Protein AF-A0A1P8YI80-F1 (afdb_monomer_lite)

pLDDT: mean 73.16, std 16.66, range [46.72, 96.31]

Foldseek 3Di:
DDDDDDDPPDPPPPVVVVVVVVVVVVVVVVVVVVVVVVVVVVVVVVVVVVVVVVVPPPDPPPDPVVVVLVVVLVVLVVCVVVVVDDPVRSVVVNVVSVD

Structure (mmCIF, N/CA/C/O backbone):
data_AF-A0A1P8YI80-F1
#
_entry.id   AF-A0A1P8YI80-F1
#
loop_
_atom_site.group_PDB
_atom_site.id
_atom_site.type_symbol
_atom_site.label_atom_id
_atom_site.label_alt_id
_atom_site.label_comp_id
_atom_site.label_asym_id
_atom_site.label_entity_id
_atom_site.label_seq_id
_atom_site.pdbx_PDB_ins_code
_atom_site.Cartn_x
_atom_site.Cartn_y
_atom_site.Cartn_z
_atom_site.occupancy
_atom_site.B_iso_or_equiv
_atom_site.auth_seq_id
_atom_site.auth_comp_id
_atom_site.auth_asym_id
_atom_site.auth_atom_id
_atom_site.pdbx_PDB_model_num
ATOM 1 N N . MET A 1 1 ? 52.358 11.556 -97.126 1.00 49.06 1 MET A N 1
ATOM 2 C CA . MET A 1 1 ? 53.425 11.743 -96.123 1.00 49.06 1 MET A CA 1
ATOM 3 C C . MET A 1 1 ? 52.806 12.350 -94.881 1.00 49.06 1 MET A C 1
ATOM 5 O O . MET A 1 1 ? 52.317 13.470 -94.930 1.00 49.06 1 MET A O 1
ATOM 9 N N . LEU A 1 2 ? 52.734 11.538 -93.829 1.00 51.19 2 LEU A N 1
ATOM 10 C CA . LEU A 1 2 ? 52.244 11.874 -92.495 1.00 51.19 2 LEU A CA 1
ATOM 11 C C . LEU A 1 2 ? 53.157 12.935 -91.865 1.00 51.19 2 LEU A C 1
ATOM 13 O O . LEU A 1 2 ? 54.348 12.691 -91.695 1.00 51.19 2 LEU A O 1
ATOM 17 N N . GLY A 1 3 ? 52.593 14.089 -91.515 1.00 53.12 3 GLY A N 1
ATOM 18 C CA . GLY A 1 3 ? 53.289 15.174 -90.827 1.00 53.12 3 GLY A CA 1
ATOM 19 C C . GLY A 1 3 ? 52.774 15.350 -89.402 1.00 53.12 3 GLY A C 1
ATOM 20 O O . GLY A 1 3 ? 51.797 16.051 -89.180 1.00 53.12 3 GLY A O 1
ATOM 21 N N . THR A 1 4 ? 53.436 14.673 -88.462 1.00 60.62 4 THR A N 1
ATOM 22 C CA . THR A 1 4 ? 53.751 15.129 -87.093 1.00 60.62 4 THR A CA 1
ATOM 23 C C . THR A 1 4 ? 52.708 15.964 -86.334 1.00 60.62 4 THR A C 1
ATOM 25 O O . THR A 1 4 ? 52.781 17.192 -86.307 1.00 60.62 4 THR A O 1
ATOM 28 N N . VAL A 1 5 ? 51.846 15.297 -85.561 1.00 55.81 5 VAL A N 1
ATOM 29 C CA . VAL A 1 5 ? 51.143 15.927 -84.431 1.00 55.81 5 VAL A CA 1
ATOM 30 C C . VAL A 1 5 ? 51.529 15.196 -83.151 1.00 55.81 5 VAL A C 1
ATOM 32 O O . VAL A 1 5 ? 50.961 14.165 -82.815 1.00 55.81 5 VAL A O 1
ATOM 35 N N . ALA A 1 6 ? 52.540 15.703 -82.450 1.00 54.22 6 ALA A N 1
ATOM 36 C CA . ALA A 1 6 ? 52.836 15.308 -81.077 1.00 54.22 6 ALA A CA 1
ATOM 37 C C . ALA A 1 6 ? 53.751 16.356 -80.441 1.00 54.22 6 ALA A C 1
ATOM 39 O O . ALA A 1 6 ? 54.898 16.444 -80.877 1.00 54.22 6 ALA A O 1
ATOM 40 N N . ARG A 1 7 ? 53.276 17.102 -79.417 1.00 57.28 7 ARG A N 1
ATOM 41 C CA . ARG A 1 7 ? 54.088 17.405 -78.205 1.00 57.28 7 ARG A CA 1
ATOM 42 C C . ARG A 1 7 ? 53.511 18.253 -77.053 1.00 57.28 7 ARG A C 1
ATOM 44 O O . ARG A 1 7 ? 54.288 18.569 -76.161 1.00 57.28 7 ARG A O 1
ATOM 51 N N . THR A 1 8 ? 52.224 18.587 -76.942 1.00 56.31 8 THR A N 1
ATOM 52 C CA . THR A 1 8 ? 51.795 19.544 -75.883 1.00 56.31 8 THR A CA 1
ATOM 53 C C . THR A 1 8 ? 50.628 19.101 -74.999 1.00 56.31 8 THR A C 1
ATOM 55 O O . THR A 1 8 ? 49.743 19.892 -74.696 1.00 56.31 8 THR A O 1
ATOM 58 N N . ALA A 1 9 ? 50.632 17.860 -74.507 1.00 59.78 9 ALA A N 1
ATOM 59 C CA . ALA A 1 9 ? 49.617 17.423 -73.541 1.00 59.78 9 ALA A CA 1
ATOM 60 C C . ALA A 1 9 ? 50.172 16.458 -72.483 1.00 59.78 9 ALA A C 1
ATOM 62 O O . ALA A 1 9 ? 49.712 15.329 -72.372 1.00 59.78 9 ALA A O 1
ATOM 63 N N . VAL A 1 10 ? 51.187 16.869 -71.714 1.00 55.66 10 VAL A N 1
ATOM 64 C CA . VAL A 1 10 ? 51.646 16.068 -70.551 1.00 55.66 10 VAL A CA 1
ATOM 65 C C . VAL A 1 10 ? 51.789 16.886 -69.259 1.00 55.66 10 VAL A C 1
ATOM 67 O O . VAL A 1 10 ? 51.836 16.314 -68.178 1.00 55.66 10 VAL A O 1
ATOM 70 N N . ILE A 1 11 ? 51.753 18.220 -69.300 1.00 54.22 11 ILE A N 1
ATOM 71 C CA . ILE A 1 11 ? 52.066 19.024 -68.100 1.00 54.22 11 ILE A CA 1
ATOM 72 C C . ILE A 1 11 ? 50.840 19.264 -67.186 1.00 54.22 11 ILE A C 1
ATOM 74 O O . ILE A 1 11 ? 50.999 19.584 -66.015 1.00 54.22 11 ILE A O 1
ATOM 78 N N . ALA A 1 12 ? 49.606 19.026 -67.644 1.00 55.66 12 ALA A N 1
ATOM 79 C CA . ALA A 1 12 ? 48.400 19.357 -66.868 1.00 55.66 12 ALA A CA 1
ATOM 80 C C . ALA A 1 12 ? 47.921 18.271 -65.869 1.00 55.66 12 ALA A C 1
ATOM 82 O O . ALA A 1 12 ? 46.998 18.514 -65.096 1.00 55.66 12 ALA A O 1
ATOM 83 N N . GLY A 1 13 ? 48.511 17.069 -65.865 1.00 49.66 13 GLY A N 1
ATOM 84 C CA . GLY A 1 13 ? 47.933 15.904 -65.170 1.00 49.66 13 GLY A CA 1
ATOM 85 C C . GLY A 1 13 ? 48.214 15.781 -63.665 1.00 49.66 13 GLY A C 1
ATOM 86 O O . GLY A 1 13 ? 47.484 15.084 -62.963 1.00 49.66 13 GLY A O 1
ATOM 87 N N . THR A 1 14 ? 49.248 16.437 -63.131 1.00 55.12 14 THR A N 1
ATOM 88 C CA . THR A 1 14 ? 49.692 16.202 -61.740 1.00 55.12 14 THR A CA 1
ATOM 89 C C . THR A 1 14 ? 48.956 17.051 -60.701 1.00 55.12 14 THR A C 1
ATOM 91 O O . THR A 1 14 ? 48.876 16.650 -59.542 1.00 55.12 14 THR A O 1
ATOM 94 N N . ALA A 1 15 ? 48.335 18.167 -61.097 1.00 54.34 15 ALA A N 1
ATOM 95 C CA . ALA A 1 15 ? 47.505 18.978 -60.199 1.00 54.34 15 ALA A CA 1
ATOM 96 C C . ALA A 1 15 ? 46.161 18.297 -59.864 1.00 54.34 15 ALA A C 1
ATOM 98 O O . ALA A 1 15 ? 45.627 18.460 -58.766 1.00 54.34 15 ALA A O 1
ATOM 99 N N . GLN A 1 16 ? 45.639 17.479 -60.785 1.00 53.78 16 GLN A N 1
ATOM 100 C CA . GLN A 1 16 ? 44.347 16.803 -60.636 1.00 53.78 16 GLN A CA 1
ATOM 101 C C . GLN A 1 16 ? 44.441 15.494 -59.830 1.00 53.78 16 GLN A C 1
ATOM 103 O O . GLN A 1 16 ? 43.447 15.033 -59.272 1.00 53.78 16 GLN A O 1
ATOM 108 N N . ALA A 1 17 ? 45.639 14.910 -59.709 1.00 57.31 17 ALA A N 1
ATOM 109 C CA . ALA A 1 17 ? 45.872 13.718 -58.891 1.00 57.31 17 ALA A CA 1
ATOM 110 C C . ALA A 1 17 ? 45.834 14.032 -57.382 1.00 57.31 17 ALA A C 1
ATOM 112 O O . ALA A 1 17 ? 45.226 13.290 -56.609 1.00 57.31 17 ALA A O 1
ATOM 113 N N . THR A 1 18 ? 46.411 15.163 -56.963 1.00 56.19 18 THR A N 1
ATOM 114 C CA . THR A 1 18 ? 46.441 15.572 -55.549 1.00 56.19 18 THR A CA 1
ATOM 115 C C . THR A 1 18 ? 45.082 16.082 -55.064 1.00 56.19 18 THR A C 1
ATOM 117 O O . THR A 1 18 ? 44.670 15.746 -53.954 1.00 56.19 18 THR A O 1
ATOM 120 N N . SER A 1 19 ? 44.333 16.819 -55.892 1.00 60.28 19 SER A N 1
ATOM 121 C CA . SER A 1 19 ? 42.978 17.270 -55.539 1.00 60.28 19 SER A CA 1
ATOM 122 C C . SER A 1 19 ? 41.999 16.099 -55.404 1.00 60.28 19 SER A C 1
ATOM 124 O O . SER A 1 19 ? 41.196 16.070 -54.470 1.00 60.28 19 SER A O 1
ATOM 126 N N . ASN A 1 20 ? 42.121 15.075 -56.255 1.00 69.38 20 ASN A N 1
ATOM 127 C CA . ASN A 1 20 ? 41.311 13.862 -56.148 1.00 69.38 20 ASN A CA 1
ATOM 128 C C . ASN A 1 20 ? 41.701 13.011 -54.921 1.00 69.38 20 ASN A C 1
ATOM 130 O O . ASN A 1 20 ? 40.837 12.411 -54.282 1.00 69.38 20 ASN A O 1
ATOM 134 N N . ALA A 1 21 ? 42.985 12.994 -54.543 1.00 70.06 21 ALA A N 1
ATOM 135 C CA . ALA A 1 21 ? 43.457 12.322 -53.331 1.00 70.06 21 ALA A CA 1
ATOM 136 C C . ALA A 1 21 ? 42.972 13.018 -52.045 1.00 70.06 21 ALA A C 1
ATOM 138 O O . ALA A 1 21 ? 42.522 12.342 -51.118 1.00 70.06 21 ALA A O 1
ATOM 139 N N . MET A 1 22 ? 42.993 14.356 -51.994 1.00 75.50 22 MET A N 1
ATOM 140 C CA . MET A 1 22 ? 42.445 15.118 -50.864 1.00 75.50 22 MET A CA 1
ATOM 141 C C . MET A 1 22 ? 40.926 14.970 -50.756 1.00 75.50 22 MET A C 1
ATOM 143 O O . MET A 1 22 ? 40.426 14.798 -49.650 1.00 75.50 22 MET A O 1
ATOM 147 N N . ASN A 1 23 ? 40.206 14.951 -51.884 1.00 79.12 23 ASN A N 1
ATOM 148 C CA . ASN A 1 23 ? 38.761 14.715 -51.907 1.00 79.12 23 ASN A CA 1
ATOM 149 C C . ASN A 1 23 ? 38.395 13.302 -51.406 1.00 79.12 23 ASN A C 1
ATOM 151 O O . ASN A 1 23 ? 37.443 13.126 -50.654 1.00 79.12 23 ASN A O 1
ATOM 155 N N . ARG A 1 24 ? 39.187 12.275 -51.745 1.00 79.44 24 ARG A N 1
ATOM 156 C CA . ARG A 1 24 ? 39.002 10.928 -51.170 1.00 79.44 24 ARG A CA 1
ATOM 157 C C . ARG A 1 24 ? 39.309 10.892 -49.675 1.00 79.44 24 ARG A C 1
ATOM 159 O O . ARG A 1 24 ? 38.573 10.261 -48.925 1.00 79.44 24 ARG A O 1
ATOM 166 N N . ARG A 1 25 ? 40.357 11.590 -49.227 1.00 80.94 25 ARG A N 1
ATOM 167 C CA . ARG A 1 25 ? 40.728 11.674 -47.805 1.00 80.94 25 ARG A CA 1
ATOM 168 C C . ARG A 1 25 ? 39.665 12.406 -46.980 1.00 80.94 25 ARG A C 1
ATOM 170 O O . ARG A 1 25 ? 39.391 11.992 -45.855 1.00 80.94 25 ARG A O 1
ATOM 177 N N . SER A 1 26 ? 39.074 13.478 -47.513 1.00 82.88 26 SER A N 1
ATOM 178 C CA . SER A 1 26 ? 37.990 14.208 -46.850 1.00 82.88 26 SER A CA 1
ATOM 179 C C . SER A 1 26 ? 36.706 13.384 -46.807 1.00 82.88 26 SER A C 1
ATOM 181 O O . SER A 1 26 ? 36.089 13.316 -45.750 1.00 82.88 26 SER A O 1
ATOM 183 N N . GLN A 1 27 ? 36.353 12.685 -47.891 1.00 82.44 27 GLN A N 1
ATOM 184 C CA . GLN A 1 27 ? 35.210 11.765 -47.910 1.00 82.44 27 GLN A CA 1
ATOM 185 C C . GLN A 1 27 ? 35.387 10.599 -46.930 1.00 82.44 27 GLN A C 1
ATOM 187 O O . GLN A 1 27 ? 34.459 10.281 -46.195 1.00 82.44 27 GLN A O 1
ATOM 192 N N . GLN A 1 28 ? 36.585 10.011 -46.845 1.00 82.88 28 GLN A N 1
ATOM 193 C CA . GLN A 1 28 ? 36.890 8.975 -45.851 1.00 82.88 28 GLN A CA 1
ATOM 194 C C . GLN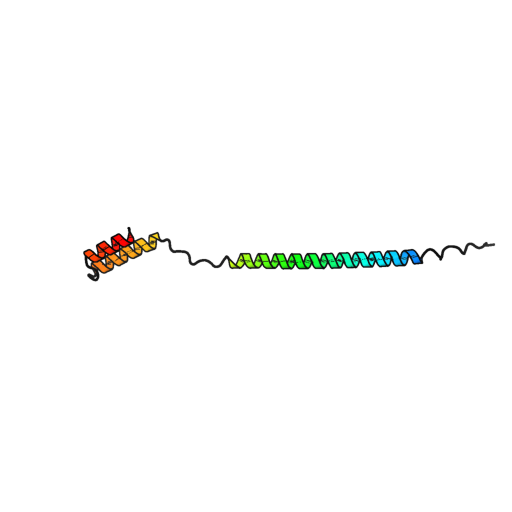 A 1 28 ? 36.771 9.507 -44.419 1.00 82.88 28 GLN A C 1
ATOM 196 O O . GLN A 1 28 ? 36.126 8.873 -43.594 1.00 82.88 28 GLN A O 1
ATOM 201 N N . LYS A 1 29 ? 37.316 10.698 -44.125 1.00 82.81 29 LYS A N 1
ATOM 202 C CA . LYS A 1 29 ? 37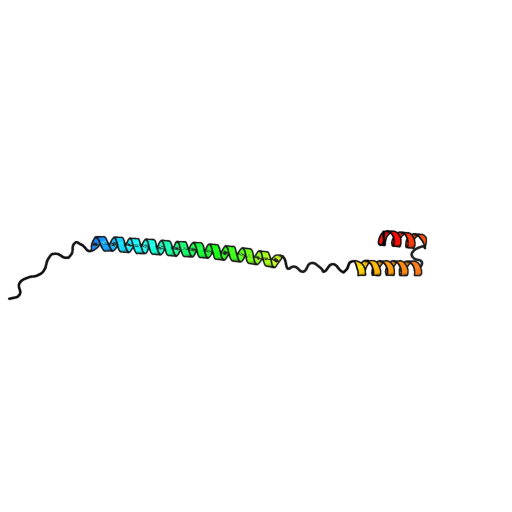.160 11.333 -42.803 1.00 82.81 29 LYS A CA 1
ATOM 203 C C . LYS A 1 29 ? 35.703 11.655 -42.470 1.00 82.81 29 LYS A C 1
ATOM 205 O O . LYS A 1 29 ? 35.329 11.532 -41.310 1.00 82.81 29 LYS A O 1
ATOM 210 N N . ALA A 1 30 ? 34.908 12.091 -43.446 1.00 85.06 30 ALA A N 1
ATOM 211 C CA . ALA A 1 30 ? 33.490 12.375 -43.247 1.00 85.06 30 ALA A CA 1
ATOM 212 C C . ALA A 1 30 ? 32.705 11.090 -42.954 1.00 85.06 30 ALA A C 1
ATOM 214 O O . ALA A 1 30 ? 31.948 11.058 -41.991 1.00 85.06 30 ALA A O 1
ATOM 215 N N . ALA A 1 31 ? 32.961 10.017 -43.709 1.00 83.38 31 ALA A N 1
ATOM 216 C CA . ALA A 1 31 ? 32.353 8.710 -43.475 1.00 83.38 31 ALA A CA 1
ATOM 217 C C . ALA A 1 31 ? 32.728 8.133 -42.099 1.00 83.38 31 ALA A C 1
ATOM 219 O O . ALA A 1 31 ? 31.876 7.595 -41.399 1.00 83.38 31 ALA A O 1
ATOM 220 N N . GLU A 1 32 ? 33.986 8.289 -41.680 1.00 82.88 32 GLU A N 1
ATOM 221 C CA . GLU A 1 32 ? 34.466 7.834 -40.371 1.00 82.88 32 GLU A CA 1
ATOM 222 C C . GLU A 1 32 ? 33.858 8.654 -39.219 1.00 82.88 32 GLU A C 1
ATOM 224 O O . GLU A 1 32 ? 33.461 8.092 -38.200 1.00 82.88 32 GLU A O 1
ATOM 229 N N . GLN A 1 33 ? 33.697 9.973 -39.397 1.00 80.00 33 GLN A N 1
ATOM 230 C CA . GLN A 1 33 ? 32.988 10.829 -38.437 1.00 80.00 33 GLN A CA 1
ATOM 231 C C . GLN A 1 33 ? 31.505 10.466 -38.331 1.00 80.00 33 GLN A C 1
ATOM 233 O O . GLN A 1 33 ? 30.985 10.389 -37.221 1.00 80.00 33 GLN A O 1
ATOM 238 N N . GLN A 1 34 ? 30.833 10.202 -39.454 1.00 81.69 34 GLN A N 1
ATOM 239 C CA . GLN A 1 34 ? 29.439 9.755 -39.455 1.00 81.69 34 GLN A CA 1
ATOM 240 C C . GLN A 1 34 ? 29.280 8.415 -38.736 1.00 81.69 34 GLN A C 1
ATOM 242 O O . GLN A 1 34 ? 28.432 8.301 -37.858 1.00 81.69 34 GLN A O 1
ATOM 247 N N . ALA A 1 35 ? 30.158 7.446 -39.011 1.00 79.31 35 ALA A N 1
ATOM 248 C CA . ALA A 1 35 ? 30.137 6.153 -38.332 1.00 79.31 35 ALA A CA 1
ATOM 249 C C . ALA A 1 35 ? 30.353 6.281 -36.812 1.00 79.31 35 ALA A C 1
ATOM 251 O O . ALA A 1 35 ? 29.724 5.563 -36.034 1.00 79.31 35 ALA A O 1
ATOM 252 N N . TYR A 1 36 ? 31.215 7.205 -36.375 1.00 81.81 36 TYR A N 1
ATOM 253 C CA . TYR A 1 36 ? 31.444 7.467 -34.953 1.00 81.81 36 TYR A CA 1
ATOM 254 C C . TYR A 1 36 ? 30.218 8.091 -34.267 1.00 81.81 36 TYR A C 1
ATOM 256 O O . TYR A 1 36 ? 29.845 7.674 -33.170 1.00 81.81 36 TYR A O 1
ATOM 264 N N . VAL A 1 37 ? 29.570 9.062 -34.921 1.00 82.38 37 VAL A N 1
ATOM 265 C CA . VAL A 1 37 ? 28.346 9.703 -34.412 1.00 82.38 37 VAL A CA 1
ATOM 266 C C . VAL A 1 37 ? 27.194 8.700 -34.334 1.00 82.38 37 VAL A C 1
ATOM 268 O O . VAL A 1 37 ? 26.529 8.628 -33.301 1.00 82.38 37 VAL A O 1
ATOM 271 N N . ASP A 1 38 ? 27.004 7.877 -35.367 1.00 79.00 38 ASP A N 1
ATOM 272 C CA . ASP A 1 38 ? 25.968 6.839 -35.382 1.00 79.00 38 ASP A CA 1
ATOM 273 C C . ASP A 1 38 ? 26.197 5.793 -34.280 1.00 79.00 38 ASP A C 1
ATOM 275 O O . ASP A 1 38 ? 25.255 5.382 -33.597 1.00 79.00 38 ASP A O 1
ATOM 279 N N . GLN A 1 39 ? 27.453 5.396 -34.040 1.00 73.12 39 GLN A N 1
ATOM 280 C CA . GLN A 1 39 ? 27.783 4.453 -32.971 1.00 73.12 39 GLN A CA 1
ATOM 281 C C . GLN A 1 39 ? 27.511 5.041 -31.575 1.00 73.12 39 GLN A C 1
ATOM 283 O O . GLN A 1 39 ? 26.976 4.339 -30.712 1.00 73.12 39 GLN A O 1
ATOM 288 N N . GLN A 1 40 ? 27.829 6.322 -31.351 1.00 73.38 40 GLN A N 1
ATOM 289 C CA . GLN A 1 40 ? 27.499 7.003 -30.093 1.00 73.38 40 GLN A CA 1
ATOM 290 C C . GLN A 1 40 ? 25.985 7.119 -29.883 1.00 73.38 40 GLN A C 1
ATOM 292 O O . GLN A 1 40 ? 25.502 6.842 -28.783 1.00 73.38 40 GLN A O 1
ATOM 297 N N . ALA A 1 41 ? 25.232 7.476 -30.926 1.00 73.81 41 ALA A N 1
ATOM 298 C CA . ALA A 1 41 ? 23.778 7.583 -30.852 1.00 73.81 41 ALA A CA 1
ATOM 299 C C . ALA A 1 41 ? 23.125 6.231 -30.509 1.00 73.81 41 ALA A C 1
ATOM 301 O O . ALA A 1 41 ? 22.266 6.163 -29.626 1.00 73.81 41 ALA A O 1
ATOM 302 N N . ALA A 1 42 ? 23.590 5.141 -31.128 1.00 71.75 42 ALA A N 1
ATOM 303 C CA . ALA A 1 42 ? 23.094 3.793 -30.854 1.00 71.75 42 ALA A CA 1
ATOM 304 C C . ALA A 1 42 ? 23.368 3.339 -29.406 1.00 71.75 42 ALA A C 1
ATOM 306 O O . ALA A 1 42 ? 22.493 2.750 -28.766 1.00 71.75 42 ALA A O 1
ATOM 307 N N . GLN A 1 43 ? 24.550 3.643 -28.856 1.00 68.62 43 GLN A N 1
ATOM 308 C CA . GLN A 1 43 ? 24.861 3.341 -27.453 1.00 68.62 43 GLN A CA 1
ATOM 309 C C . GLN A 1 43 ? 23.981 4.123 -26.476 1.00 68.62 43 GLN A C 1
ATOM 311 O O . GLN A 1 43 ? 23.509 3.557 -25.488 1.00 68.62 43 GLN A O 1
ATOM 316 N N . GLN A 1 44 ? 23.727 5.403 -26.753 1.00 65.25 44 GLN A N 1
ATOM 317 C CA . GLN A 1 44 ? 22.875 6.222 -25.893 1.00 65.25 44 GLN A CA 1
ATOM 318 C C . GLN A 1 44 ? 21.440 5.687 -25.866 1.00 65.25 44 GLN A C 1
ATOM 320 O O . GLN A 1 44 ? 20.844 5.561 -24.798 1.00 65.25 44 GLN A O 1
ATOM 325 N N . GLN A 1 45 ? 20.905 5.291 -27.021 1.00 63.59 45 GLN A N 1
ATOM 326 C CA . GLN A 1 45 ? 19.540 4.779 -27.123 1.00 63.59 45 GLN A CA 1
ATOM 327 C C . GLN A 1 45 ? 19.358 3.428 -26.406 1.00 63.59 45 GLN A C 1
ATOM 329 O O . GLN A 1 45 ? 18.325 3.202 -25.773 1.00 63.59 45 GLN A O 1
ATOM 334 N N . ALA A 1 46 ? 20.3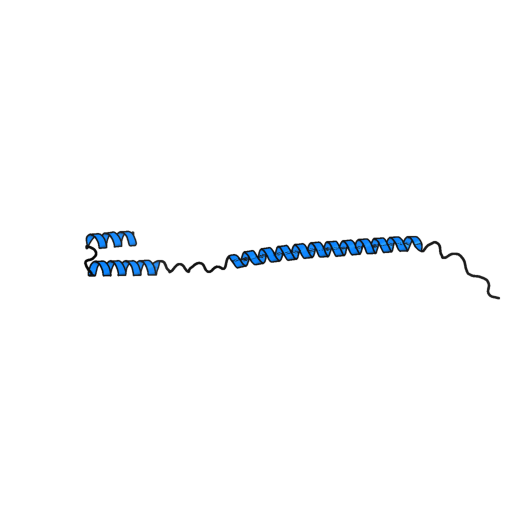80 2.564 -26.420 1.00 60.38 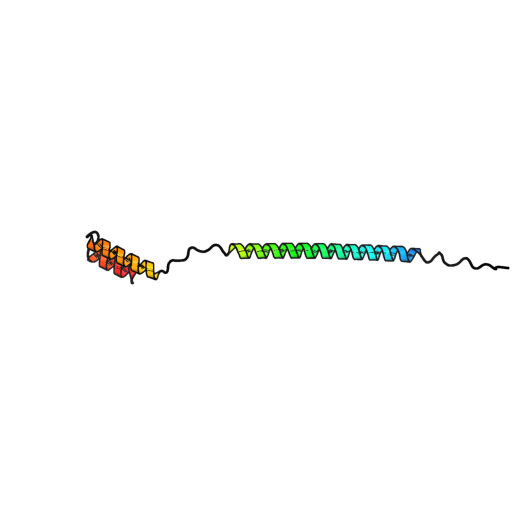46 ALA A N 1
ATOM 335 C CA . ALA A 1 46 ? 20.375 1.305 -25.672 1.00 60.38 46 ALA A CA 1
ATOM 336 C C . ALA A 1 46 ? 20.376 1.518 -24.144 1.00 60.38 46 ALA A C 1
ATOM 338 O O . ALA A 1 46 ? 19.681 0.799 -23.423 1.00 60.38 46 ALA A O 1
ATOM 339 N N . ALA A 1 47 ? 21.096 2.529 -23.645 1.00 58.94 47 ALA A N 1
ATOM 340 C CA . ALA A 1 47 ? 21.126 2.852 -22.217 1.00 58.94 47 ALA A CA 1
ATOM 341 C C . ALA A 1 47 ? 19.759 3.340 -21.696 1.00 58.94 47 A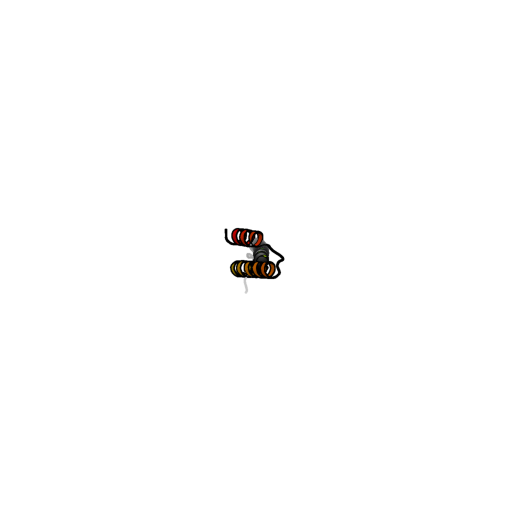LA A C 1
ATOM 343 O O . ALA A 1 47 ? 19.318 2.922 -20.625 1.00 58.94 47 ALA A O 1
ATOM 344 N N . TYR A 1 48 ? 19.041 4.160 -22.475 1.00 59.03 48 TYR A N 1
ATOM 345 C CA . TYR A 1 48 ? 17.695 4.615 -22.101 1.00 59.03 48 TYR A CA 1
ATOM 346 C C . TYR A 1 48 ? 16.658 3.481 -22.089 1.00 59.03 48 TYR A C 1
ATOM 348 O O . TYR A 1 48 ? 15.790 3.455 -21.216 1.00 59.03 48 TYR A O 1
ATOM 356 N N . ALA A 1 49 ? 16.757 2.517 -23.010 1.00 58.31 49 ALA A N 1
ATOM 357 C CA . ALA A 1 49 ? 15.843 1.375 -23.051 1.00 58.31 49 ALA A CA 1
ATOM 358 C C . ALA A 1 49 ? 15.986 0.458 -21.822 1.00 58.31 49 ALA A C 1
ATOM 360 O O . ALA A 1 49 ? 14.991 -0.054 -21.307 1.00 58.31 49 ALA A O 1
ATOM 361 N N . GLN A 1 50 ? 17.207 0.288 -21.307 1.00 55.97 50 GLN A N 1
ATOM 362 C CA . GLN A 1 50 ? 17.459 -0.582 -20.157 1.00 55.97 50 GLN A CA 1
ATOM 363 C C . GLN A 1 50 ? 16.948 0.019 -18.835 1.00 55.97 50 GLN A C 1
ATOM 365 O O . GLN A 1 50 ? 16.489 -0.714 -17.959 1.00 55.97 50 GLN A O 1
ATOM 370 N N . GLN A 1 51 ? 16.934 1.350 -18.704 1.00 53.75 51 GLN A N 1
ATOM 371 C CA . GLN A 1 51 ? 16.386 2.016 -17.519 1.00 53.75 51 GLN A CA 1
ATOM 372 C C . GLN A 1 51 ? 14.849 1.926 -17.443 1.00 53.75 51 GLN A C 1
ATOM 374 O O . GLN A 1 51 ? 14.297 1.836 -16.347 1.00 53.75 51 GLN A O 1
ATOM 379 N N . ALA A 1 52 ? 14.152 1.880 -18.583 1.00 53.03 52 ALA A N 1
ATOM 380 C CA . ALA A 1 52 ? 12.693 1.750 -18.616 1.00 53.03 52 ALA A CA 1
ATOM 381 C C . ALA A 1 52 ? 12.196 0.355 -18.180 1.00 53.03 52 ALA A C 1
ATOM 383 O O . ALA A 1 52 ? 11.107 0.235 -17.623 1.00 53.03 52 ALA A O 1
ATOM 384 N N . GLN A 1 53 ? 12.992 -0.703 -18.375 1.00 51.75 53 GLN A N 1
ATOM 385 C CA . GLN A 1 53 ? 12.617 -2.063 -17.959 1.00 51.75 53 GLN A CA 1
ATOM 386 C C . GLN A 1 53 ? 12.822 -2.339 -16.461 1.00 51.75 53 GLN A C 1
ATOM 388 O O . GLN A 1 53 ? 12.160 -3.216 -15.909 1.00 51.75 53 GLN A O 1
ATOM 393 N N . ALA A 1 54 ? 13.673 -1.575 -15.770 1.00 50.62 54 ALA A N 1
ATOM 394 C CA . ALA A 1 54 ? 13.896 -1.743 -14.330 1.00 50.62 54 ALA A CA 1
ATOM 395 C C . ALA A 1 54 ? 12.745 -1.198 -13.453 1.00 50.62 54 ALA A C 1
ATOM 397 O O . ALA A 1 54 ? 12.703 -1.476 -12.257 1.00 50.62 54 ALA A O 1
ATOM 398 N N . GLN A 1 55 ? 11.789 -0.459 -14.028 1.00 50.84 55 GLN A N 1
ATOM 399 C CA . GLN A 1 55 ? 10.589 0.028 -13.328 1.00 50.84 55 GLN A CA 1
ATOM 400 C C . GLN A 1 55 ? 9.387 -0.928 -13.408 1.00 50.84 55 GLN A C 1
ATOM 402 O O . GLN A 1 55 ? 8.337 -0.627 -12.849 1.00 50.84 55 GLN A O 1
ATOM 407 N N . GLN A 1 56 ? 9.531 -2.094 -14.046 1.00 49.56 56 GLN A N 1
ATOM 408 C CA . GLN A 1 56 ? 8.500 -3.140 -14.082 1.00 49.56 56 GLN A CA 1
ATOM 409 C C . GLN A 1 56 ? 8.778 -4.293 -13.110 1.00 49.56 56 GLN A C 1
ATOM 411 O O . GLN A 1 56 ? 8.405 -5.434 -13.373 1.00 49.56 56 GLN A O 1
ATOM 416 N N . VAL A 1 57 ? 9.397 -4.020 -11.958 1.00 46.72 57 VAL A N 1
ATOM 417 C CA . VAL A 1 57 ? 9.219 -4.930 -10.821 1.00 46.72 57 VAL A CA 1
ATOM 418 C C . VAL A 1 57 ? 7.754 -4.791 -10.402 1.00 46.72 57 VAL A C 1
ATOM 420 O O . VAL A 1 57 ? 7.348 -3.675 -10.066 1.00 46.72 57 VAL A O 1
ATOM 423 N N . PRO A 1 58 ? 6.937 -5.860 -10.439 1.00 53.34 58 PRO A N 1
ATOM 424 C CA . PRO A 1 58 ? 5.605 -5.810 -9.867 1.00 53.34 58 PRO A CA 1
ATOM 425 C C . PRO A 1 58 ? 5.777 -5.428 -8.399 1.00 53.34 58 PRO A C 1
ATOM 427 O O . PRO A 1 58 ? 6.326 -6.201 -7.612 1.00 53.34 58 PRO A O 1
ATOM 430 N N . ALA A 1 59 ? 5.370 -4.212 -8.033 1.00 55.50 59 ALA A N 1
ATOM 431 C CA . ALA A 1 59 ? 5.155 -3.898 -6.634 1.00 55.50 59 ALA A CA 1
ATOM 432 C C . ALA A 1 59 ? 4.203 -4.980 -6.098 1.00 55.50 59 ALA A C 1
ATOM 434 O O . ALA A 1 59 ? 3.224 -5.284 -6.795 1.00 55.50 59 ALA A O 1
ATOM 435 N N . PRO A 1 60 ? 4.478 -5.601 -4.933 1.00 55.84 60 PRO A N 1
ATOM 436 C CA . PRO A 1 60 ? 3.502 -6.480 -4.310 1.00 55.84 60 PRO A CA 1
ATOM 437 C C . PRO A 1 60 ? 2.188 -5.710 -4.280 1.00 55.84 60 PRO A C 1
ATOM 439 O O . PRO A 1 60 ? 2.134 -4.587 -3.775 1.00 55.84 60 PRO A O 1
ATOM 442 N N . GLN A 1 61 ? 1.182 -6.269 -4.952 1.00 55.94 61 GLN A N 1
ATOM 443 C CA . GLN A 1 61 ? -0.138 -5.675 -5.047 1.00 55.94 61 GLN A CA 1
ATOM 444 C C . GLN A 1 61 ? -0.562 -5.384 -3.613 1.00 55.94 61 GLN A C 1
ATOM 446 O O . GLN A 1 61 ? -0.681 -6.310 -2.811 1.00 55.94 61 GLN A O 1
ATOM 451 N N . ALA A 1 62 ? -0.702 -4.103 -3.270 1.00 54.31 62 ALA A N 1
ATOM 452 C CA . ALA A 1 62 ? -1.315 -3.728 -2.014 1.00 54.31 62 ALA A CA 1
ATOM 453 C C . ALA A 1 62 ? -2.688 -4.397 -2.025 1.00 54.31 62 ALA A C 1
ATOM 455 O O . ALA A 1 62 ? -3.527 -4.067 -2.870 1.00 54.31 62 ALA A O 1
ATOM 456 N N . ALA A 1 63 ? -2.867 -5.400 -1.161 1.00 55.66 63 ALA A N 1
ATOM 457 C CA . ALA A 1 63 ? -4.169 -5.989 -0.933 1.00 55.66 63 ALA A CA 1
ATOM 458 C C . ALA A 1 63 ? -5.143 -4.829 -0.684 1.00 55.66 63 ALA A C 1
ATOM 460 O O . ALA A 1 63 ? -4.759 -3.848 -0.032 1.00 55.66 63 ALA A O 1
ATOM 461 N N . PRO A 1 64 ? -6.354 -4.867 -1.259 1.00 57.28 64 PRO A N 1
ATOM 462 C CA . PRO A 1 64 ? -7.315 -3.801 -1.048 1.00 57.28 64 PRO A CA 1
ATOM 463 C C . PRO A 1 64 ? -7.486 -3.631 0.462 1.00 57.28 64 PRO A C 1
ATOM 465 O O . PRO A 1 64 ? -7.941 -4.538 1.150 1.00 57.28 64 PRO A O 1
ATOM 468 N N . ALA A 1 65 ? -7.095 -2.468 0.988 1.00 58.84 65 ALA A N 1
ATOM 469 C CA . ALA A 1 65 ? -7.083 -2.197 2.426 1.00 58.84 65 ALA A CA 1
ATOM 470 C C . ALA A 1 65 ? -8.466 -2.396 3.091 1.00 58.84 65 ALA A C 1
ATOM 472 O O . ALA A 1 65 ? -8.559 -2.516 4.310 1.00 58.84 65 ALA A O 1
ATOM 473 N N . GLY A 1 66 ? -9.539 -2.462 2.292 1.00 61.09 66 GLY A N 1
ATOM 474 C CA . GLY A 1 66 ? -10.883 -2.823 2.740 1.00 61.09 66 GLY A CA 1
ATOM 475 C C . GLY A 1 66 ? -11.021 -4.277 3.207 1.00 61.09 66 GLY A C 1
ATOM 476 O O . GLY A 1 66 ? -11.674 -4.512 4.222 1.00 61.09 66 GLY A O 1
ATOM 477 N N . ASP A 1 67 ? -10.364 -5.233 2.543 1.00 66.25 67 ASP A N 1
ATOM 478 C CA . ASP A 1 67 ? -10.411 -6.649 2.939 1.00 66.25 67 ASP A CA 1
ATOM 479 C C . ASP A 1 67 ? -9.636 -6.876 4.243 1.00 66.25 67 ASP A C 1
ATOM 481 O O . ASP A 1 67 ? -10.070 -7.637 5.112 1.00 66.25 67 ASP A O 1
ATOM 485 N N . ASP A 1 68 ? -8.541 -6.137 4.440 1.00 80.75 68 ASP A N 1
ATOM 486 C CA . ASP A 1 68 ? -7.755 -6.174 5.675 1.00 80.75 68 ASP A CA 1
ATOM 487 C C . ASP A 1 68 ? -8.546 -5.656 6.882 1.00 80.75 68 ASP A C 1
ATOM 489 O O . ASP A 1 68 ? -8.445 -6.224 7.971 1.00 80.75 68 ASP A O 1
ATOM 493 N N . LEU A 1 69 ? -9.346 -4.595 6.723 1.00 86.50 69 LEU A N 1
ATOM 494 C CA . LEU A 1 69 ? -10.175 -4.076 7.817 1.00 86.50 69 LEU A CA 1
ATOM 495 C C . LEU A 1 69 ? -11.260 -5.074 8.225 1.00 86.50 69 LEU A C 1
ATOM 497 O O . LEU A 1 69 ? -11.437 -5.335 9.414 1.00 86.50 69 LEU A O 1
ATOM 501 N N . ILE A 1 70 ? -11.952 -5.670 7.253 1.00 88.94 70 ILE A N 1
ATOM 502 C CA . ILE A 1 70 ? -12.995 -6.672 7.513 1.00 88.94 70 ILE A CA 1
ATOM 503 C C . ILE A 1 70 ? -12.386 -7.914 8.179 1.00 88.94 70 ILE A C 1
ATOM 505 O O . ILE A 1 70 ? -12.911 -8.395 9.185 1.00 88.94 70 ILE A O 1
ATOM 509 N N . THR A 1 71 ? -11.235 -8.377 7.687 1.00 91.00 71 THR A N 1
ATOM 510 C CA . THR A 1 71 ? -10.504 -9.519 8.258 1.00 91.00 71 THR A CA 1
ATOM 511 C C . THR A 1 71 ? -10.082 -9.252 9.706 1.00 91.00 71 THR A C 1
ATOM 513 O O . THR A 1 71 ? -10.285 -10.095 10.583 1.00 91.00 71 THR A O 1
ATOM 516 N N . LYS A 1 72 ? -9.560 -8.054 9.999 1.00 90.31 72 LYS A N 1
ATOM 517 C CA . LYS A 1 72 ? -9.181 -7.643 11.361 1.00 90.31 72 LYS A CA 1
ATOM 518 C C . LYS A 1 72 ? -10.386 -7.563 12.304 1.00 90.31 72 LYS A C 1
ATOM 520 O O . LYS A 1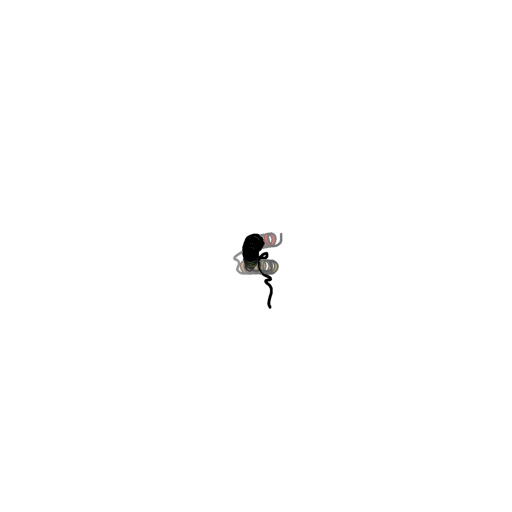 72 ? -10.293 -8.030 13.438 1.00 90.31 72 LYS A O 1
ATOM 525 N N . LEU A 1 73 ? -11.526 -7.035 11.848 1.00 93.19 73 LEU A N 1
ATOM 526 C CA . LEU A 1 73 ? -12.766 -7.011 12.638 1.00 93.19 73 LEU A CA 1
ATOM 527 C C . LEU A 1 73 ? -13.260 -8.426 12.971 1.00 93.19 73 LEU A C 1
ATOM 529 O O . LEU A 1 73 ? -13.682 -8.680 14.099 1.00 93.19 73 LEU A O 1
ATOM 533 N N . GLN A 1 74 ? -13.173 -9.354 12.016 1.00 93.62 74 GLN A N 1
ATOM 534 C CA . GLN A 1 74 ? -13.541 -10.752 12.233 1.00 93.62 74 GLN A CA 1
ATOM 535 C C . GLN A 1 74 ? -12.604 -11.440 13.236 1.00 93.62 74 GLN A C 1
ATOM 537 O O . GLN A 1 74 ? -13.071 -12.166 14.114 1.00 93.62 74 GLN A O 1
ATOM 542 N N . GLN A 1 75 ? -11.297 -11.178 13.159 1.00 93.81 75 GLN A N 1
ATOM 543 C CA . GLN A 1 75 ? -10.324 -11.718 14.109 1.00 93.81 75 GLN A CA 1
ATOM 544 C C . GLN A 1 75 ? -10.569 -11.205 15.536 1.00 93.81 75 GLN A C 1
ATOM 546 O O . GLN A 1 75 ? -10.539 -11.995 16.479 1.00 93.81 75 GLN A O 1
ATOM 551 N N . LEU A 1 76 ? -10.883 -9.915 15.700 1.00 95.31 76 LEU A N 1
ATOM 552 C CA . LEU A 1 76 ? -11.258 -9.343 16.998 1.00 95.31 76 LEU A CA 1
ATOM 553 C C . LEU A 1 76 ? -12.528 -9.993 17.567 1.00 95.31 76 LEU A C 1
ATOM 555 O O . LEU A 1 76 ? -12.565 -10.319 18.752 1.00 95.31 76 LEU A O 1
ATOM 559 N N . ALA A 1 77 ? -13.545 -10.230 16.732 1.00 95.12 77 ALA A N 1
ATOM 560 C CA . ALA A 1 77 ? -14.777 -10.896 17.158 1.00 95.12 77 ALA A CA 1
ATOM 561 C C . ALA A 1 77 ? -14.527 -12.345 17.608 1.00 95.12 77 ALA A C 1
ATOM 563 O O . ALA A 1 77 ? -15.086 -12.785 18.610 1.00 95.12 77 ALA A O 1
ATOM 564 N N . GLN A 1 78 ? -13.653 -13.072 16.906 1.00 96.31 78 GLN A N 1
ATOM 565 C CA . GLN A 1 78 ? -13.280 -14.437 17.277 1.00 96.31 78 GLN A CA 1
ATOM 566 C C . GLN A 1 78 ? -12.565 -14.480 18.636 1.00 96.31 78 GLN A C 1
ATOM 568 O O . GLN A 1 78 ? -12.864 -15.343 19.459 1.00 96.31 78 GLN A O 1
ATOM 573 N N . LEU A 1 79 ? -11.645 -13.541 18.880 1.00 96.00 79 LEU A N 1
ATOM 574 C CA . LEU A 1 79 ? -10.902 -13.441 20.141 1.00 96.00 79 LEU A CA 1
ATOM 575 C C . LEU A 1 79 ? -11.810 -13.070 21.324 1.00 96.00 79 LEU A C 1
ATOM 577 O O . LEU A 1 79 ? -11.644 -13.599 22.423 1.00 96.00 79 LEU A O 1
ATOM 581 N N . HIS A 1 80 ? -12.798 -12.205 21.095 1.00 96.25 80 HIS A N 1
ATOM 582 C CA . HIS A 1 80 ? -13.823 -11.872 22.087 1.00 96.25 80 HIS A CA 1
ATOM 583 C C . HIS A 1 80 ? -14.717 -13.077 22.411 1.00 96.25 80 HIS A C 1
ATOM 585 O O . HIS A 1 80 ? -14.886 -13.421 23.577 1.00 96.25 80 HIS A O 1
ATOM 591 N N . GLN A 1 81 ? -15.190 -13.808 21.395 1.00 95.56 81 GLN A N 1
ATOM 592 C CA . GLN A 1 81 ? -15.988 -15.027 21.595 1.00 95.56 81 GLN A CA 1
ATOM 593 C C . GLN A 1 81 ? -15.219 -16.144 22.305 1.00 95.56 81 GLN A C 1
ATOM 595 O O . GLN A 1 81 ? -15.813 -16.910 23.063 1.00 95.56 81 GLN A O 1
ATOM 600 N N . SER A 1 82 ? -13.903 -16.243 22.093 1.00 95.75 82 SER A N 1
ATOM 601 C CA . SER A 1 82 ? -13.060 -17.188 22.831 1.00 95.75 82 SER A CA 1
ATOM 602 C C . SER A 1 82 ? -12.764 -16.748 24.270 1.00 95.75 82 SER A C 1
ATOM 604 O O . SER A 1 82 ? -12.069 -17.468 24.981 1.00 95.75 82 SER A O 1
ATOM 606 N N . GLY A 1 83 ? -13.240 -15.570 24.694 1.00 94.00 83 GLY A N 1
ATOM 607 C CA . GLY A 1 83 ? -12.950 -14.983 26.004 1.00 94.00 83 GLY A CA 1
ATOM 608 C C . GLY A 1 83 ? -11.501 -14.517 26.164 1.00 94.00 83 GLY A C 1
ATOM 609 O O . GLY A 1 83 ? -11.041 -14.334 27.286 1.00 94.00 83 GLY A O 1
ATOM 610 N N . ALA A 1 84 ? -10.767 -14.357 25.056 1.00 95.19 84 ALA A N 1
ATOM 611 C CA . ALA A 1 84 ? -9.386 -13.873 25.061 1.00 95.19 84 ALA A CA 1
ATOM 612 C C . ALA A 1 84 ? -9.306 -12.340 25.156 1.00 95.19 84 ALA A C 1
ATOM 614 O O . ALA A 1 84 ? -8.260 -11.813 25.523 1.00 95.19 84 ALA A O 1
ATOM 615 N N . LEU A 1 85 ? -10.398 -11.645 24.822 1.00 95.12 85 LEU A N 1
ATOM 616 C CA . LEU A 1 85 ? -10.579 -10.207 25.008 1.00 95.12 85 LEU A CA 1
ATOM 617 C C . LEU A 1 85 ? -11.817 -9.965 25.867 1.00 95.12 85 LEU A C 1
ATOM 619 O O . LEU A 1 85 ? -12.852 -10.598 25.650 1.00 95.12 85 LEU A O 1
ATOM 623 N N . SER A 1 86 ? -11.721 -9.021 26.796 1.00 95.06 86 SER A N 1
ATOM 624 C CA . SER A 1 86 ? -12.884 -8.485 27.507 1.00 95.06 86 SER A CA 1
ATOM 625 C C . SER A 1 86 ? -13.732 -7.579 26.601 1.00 95.06 86 SER A C 1
ATOM 627 O O . SER A 1 86 ? -13.273 -7.105 25.557 1.00 95.06 86 SER A O 1
ATOM 629 N N . ASP A 1 87 ? -14.981 -7.314 27.000 1.00 93.75 87 ASP A N 1
ATOM 630 C CA . ASP A 1 87 ? -15.884 -6.406 26.272 1.00 93.75 87 ASP A CA 1
ATOM 631 C C . ASP A 1 87 ? -15.273 -5.005 26.086 1.00 93.75 87 ASP A C 1
ATOM 633 O O . ASP A 1 87 ? -15.419 -4.379 25.032 1.00 93.75 87 ASP A O 1
ATOM 637 N N . GLU A 1 88 ? -14.550 -4.533 27.103 1.00 94.44 88 GLU A N 1
ATOM 638 C CA . GLU A 1 88 ? -13.878 -3.233 27.126 1.00 94.44 88 GLU A CA 1
ATOM 639 C C . GLU A 1 88 ? -12.726 -3.181 26.109 1.00 94.44 88 GLU A C 1
ATOM 641 O O . GLU A 1 88 ? -12.633 -2.240 25.315 1.00 94.44 88 GLU A O 1
ATOM 646 N N . GLU A 1 89 ? -11.889 -4.222 26.066 1.00 94.25 89 GLU A N 1
ATOM 647 C CA . GLU A 1 89 ? -10.773 -4.327 25.117 1.00 94.25 89 GLU A CA 1
ATOM 648 C C . GLU A 1 89 ? -11.255 -4.474 23.671 1.00 94.25 89 GLU A C 1
ATOM 650 O O . GLU A 1 89 ? -10.696 -3.866 22.755 1.00 94.25 89 GLU A O 1
ATOM 655 N N . PHE A 1 90 ? -12.328 -5.237 23.454 1.00 96.25 90 PHE A N 1
ATOM 656 C CA . PHE A 1 90 ? -12.935 -5.388 22.136 1.00 96.25 90 PHE A CA 1
ATOM 657 C C . PHE A 1 90 ? -13.481 -4.054 21.601 1.00 96.25 90 PHE A C 1
ATOM 659 O O . PHE A 1 90 ? -13.238 -3.701 20.441 1.00 96.25 90 PHE A O 1
ATOM 666 N N . ALA A 1 91 ? -14.176 -3.280 22.442 1.00 94.94 91 ALA A N 1
ATOM 667 C CA . ALA A 1 91 ? -14.707 -1.972 22.065 1.00 94.94 91 ALA A CA 1
ATOM 668 C C . ALA A 1 91 ? -13.590 -0.969 21.727 1.00 94.94 91 ALA A C 1
ATOM 670 O O . ALA A 1 91 ? -13.685 -0.267 20.715 1.00 94.94 91 ALA A O 1
ATOM 671 N N . ALA A 1 92 ? -12.513 -0.942 22.520 1.00 95.75 92 ALA A N 1
ATOM 672 C CA . ALA A 1 92 ? -11.354 -0.086 22.278 1.00 95.75 92 ALA A CA 1
ATOM 673 C C . ALA A 1 92 ? -10.642 -0.432 20.958 1.00 95.75 92 ALA A C 1
ATOM 675 O O . ALA A 1 92 ? -10.380 0.456 20.143 1.00 95.75 92 ALA A O 1
ATOM 676 N N . ALA A 1 93 ? -10.396 -1.721 20.699 1.00 92.69 93 ALA A N 1
ATOM 677 C CA . ALA A 1 93 ? -9.746 -2.176 19.470 1.00 92.69 93 ALA A CA 1
ATOM 678 C C . ALA A 1 93 ? -10.588 -1.870 18.222 1.00 92.69 93 ALA A C 1
ATOM 680 O O . ALA A 1 93 ? -10.054 -1.442 17.199 1.00 92.69 93 ALA A O 1
ATOM 681 N N . LYS A 1 94 ? -11.915 -2.028 18.307 1.00 93.31 94 LYS A N 1
ATOM 682 C CA . LYS A 1 94 ? -12.834 -1.672 17.219 1.00 93.31 94 LYS A CA 1
ATOM 683 C C . LYS A 1 94 ? -12.844 -0.166 16.946 1.00 93.31 94 LYS A C 1
ATOM 685 O O . LYS A 1 94 ? -12.846 0.229 15.783 1.00 93.31 94 LYS A O 1
ATOM 690 N N . ALA A 1 95 ? -12.837 0.664 17.990 1.00 93.88 95 ALA A N 1
ATOM 691 C CA . ALA A 1 95 ? -12.769 2.117 17.849 1.00 93.88 95 ALA A CA 1
ATOM 692 C C . ALA A 1 95 ? -11.448 2.564 17.206 1.00 93.88 95 ALA A C 1
ATOM 694 O O . ALA A 1 95 ? -11.466 3.407 16.322 1.00 93.88 95 ALA A O 1
ATOM 695 N N . GLN A 1 96 ? -10.321 1.949 17.575 1.00 90.06 96 GLN A N 1
ATOM 696 C CA . GLN A 1 96 ? -9.021 2.220 16.954 1.00 90.06 96 GLN A CA 1
ATOM 697 C C . GLN A 1 96 ? -8.966 1.794 15.478 1.00 90.06 96 GLN A C 1
ATOM 699 O O . GLN A 1 96 ? -8.232 2.386 14.692 1.00 90.06 96 GLN A O 1
ATOM 704 N N . LEU A 1 97 ? -9.718 0.759 15.097 1.00 89.00 97 LEU A N 1
ATOM 705 C CA . LEU A 1 97 ? -9.744 0.261 13.722 1.00 89.00 97 LEU A CA 1
ATOM 706 C C . LEU A 1 97 ? -10.639 1.087 12.783 1.00 89.00 97 LEU A C 1
ATOM 708 O O . LEU A 1 97 ? -10.442 1.042 11.570 1.00 89.00 97 LEU A O 1
ATOM 712 N N . LEU A 1 98 ? -11.653 1.765 13.332 1.00 87.19 98 LEU A N 1
ATOM 713 C CA . LEU A 1 98 ? -12.673 2.517 12.587 1.00 87.19 98 LEU A CA 1
ATOM 714 C C . LEU A 1 98 ? -12.550 4.043 12.733 1.00 87.19 98 LEU A C 1
ATOM 716 O O . LEU A 1 98 ? -13.276 4.762 12.044 1.00 87.19 98 LEU A O 1
ATOM 720 N N . GLY A 1 99 ? -11.725 4.508 13.671 1.00 76.44 99 GLY A N 1
ATOM 721 C CA . GLY A 1 99 ? -11.586 5.908 14.082 1.00 76.44 99 GLY A CA 1
ATOM 722 C C . GLY A 1 99 ? -10.462 6.663 13.396 1.00 76.44 99 GLY A C 1
ATOM 723 O O . GLY A 1 99 ? -9.506 6.021 12.909 1.00 76.44 99 GLY A O 1
#

Radius of gyration: 43.68 Å; chains: 1; bounding box: 70×37×124 Å

Sequence (99 aa):
MLGTVARTAVIAGTAQATSNAMNRRSQQKAAEQQAYVDQQAAQQQAAYAQQAQAQQVPAPQAAPAGDDLITKLQQLAQLHQSGALSDEEFAAAKAQLLG

Secondary structure (DSSP, 8-state):
-------S-STTSHHHHHHHHHHHHHHHHHHHHHHHHHHHHHHHHHHHHHHHHTT-S-------HHHHHHHHHHHHHHHHHTTSS-HHHHHHHHHHHH-